Protein AF-A0A151R6B7-F1 (afdb_monomer)

pLDDT: mean 88.79, std 5.79, range [63.84, 96.38]

Structure (mmCIF, N/CA/C/O backbone):
data_AF-A0A151R6B7-F1
#
_entry.id   AF-A0A151R6B7-F1
#
loop_
_atom_site.group_PDB
_atom_site.id
_atom_site.type_symbol
_atom_site.label_atom_id
_atom_site.label_alt_id
_atom_site.label_comp_id
_atom_site.label_asym_id
_atom_site.label_entity_id
_atom_site.label_seq_id
_atom_site.pdbx_PDB_ins_code
_atom_site.Cartn_x
_atom_site.Cartn_y
_atom_site.Cartn_z
_atom_site.occupancy
_atom_site.B_iso_or_equiv
_atom_site.auth_seq_id
_atom_site.auth_comp_id
_atom_site.auth_asym_id
_atom_site.auth_atom_id
_atom_site.pdbx_PDB_model_num
ATOM 1 N N . MET A 1 1 ? -16.852 -14.559 -4.080 1.00 70.56 1 MET A N 1
ATOM 2 C CA . MET A 1 1 ? -16.449 -14.135 -5.440 1.00 70.56 1 MET A CA 1
ATOM 3 C C . MET A 1 1 ? -15.317 -15.051 -5.887 1.00 70.56 1 MET A C 1
ATOM 5 O O . MET A 1 1 ? -14.392 -15.202 -5.100 1.00 70.56 1 MET A O 1
ATOM 9 N N . PRO A 1 2 ? -15.403 -15.733 -7.042 1.00 79.69 2 PRO A N 1
ATOM 10 C CA . PRO A 1 2 ? -14.360 -16.664 -7.474 1.00 79.69 2 PRO A CA 1
ATOM 11 C C . PRO A 1 2 ? -13.100 -15.925 -7.947 1.00 79.69 2 PRO A C 1
ATOM 13 O O . PRO A 1 2 ? -13.185 -14.827 -8.502 1.00 79.69 2 PRO A O 1
ATOM 16 N N . PHE A 1 3 ? -11.936 -16.542 -7.735 1.00 75.50 3 PHE A N 1
ATOM 17 C CA . PHE A 1 3 ? -10.656 -16.039 -8.233 1.00 75.50 3 PHE A CA 1
ATOM 18 C C . PHE A 1 3 ? -10.610 -16.058 -9.770 1.00 75.50 3 PHE A C 1
ATOM 20 O O . PHE A 1 3 ? -11.211 -16.923 -10.404 1.00 75.50 3 PHE A O 1
ATOM 27 N N . GLY A 1 4 ? -9.888 -15.106 -10.370 1.00 80.69 4 GLY A N 1
ATOM 28 C CA . GLY A 1 4 ? -9.667 -15.033 -11.824 1.00 80.69 4 GLY A CA 1
ATOM 29 C C . GLY A 1 4 ? -10.638 -14.138 -12.603 1.00 80.69 4 GLY A C 1
ATOM 30 O O . GLY A 1 4 ? -10.434 -13.909 -13.792 1.00 80.69 4 GLY A O 1
ATOM 31 N N . LEU A 1 5 ? -11.661 -13.573 -11.954 1.00 83.38 5 LEU A N 1
ATOM 32 C CA . LEU A 1 5 ? -12.530 -12.570 -12.576 1.00 83.38 5 LEU A CA 1
ATOM 33 C C . LEU A 1 5 ? -11.803 -11.224 -12.708 1.00 83.38 5 LEU A C 1
ATOM 35 O O . LEU A 1 5 ? -11.401 -10.633 -11.709 1.00 83.38 5 LEU A O 1
ATOM 39 N N . THR A 1 6 ? -11.724 -10.683 -13.925 1.00 84.50 6 THR A N 1
ATOM 40 C CA . THR A 1 6 ? -11.030 -9.415 -14.227 1.00 84.50 6 THR A CA 1
ATOM 41 C C . THR A 1 6 ? -11.497 -8.241 -13.359 1.00 84.50 6 THR A C 1
ATOM 43 O O . THR A 1 6 ? -10.688 -7.423 -12.937 1.00 84.50 6 THR A O 1
ATOM 46 N N . ASN A 1 7 ? -12.792 -8.183 -13.032 1.00 87.19 7 ASN A N 1
ATOM 47 C CA . ASN A 1 7 ? -13.390 -7.093 -12.250 1.00 87.19 7 ASN A CA 1
ATOM 48 C C . ASN A 1 7 ? -13.520 -7.402 -10.751 1.00 87.19 7 ASN A C 1
ATOM 50 O O . ASN A 1 7 ? -14.094 -6.595 -10.010 1.00 87.19 7 ASN A O 1
ATOM 54 N N . ALA A 1 8 ? -13.029 -8.557 -10.291 1.00 87.25 8 ALA A N 1
ATOM 55 C CA . ALA A 1 8 ? -13.106 -8.929 -8.883 1.00 87.25 8 ALA A CA 1
ATOM 56 C C . ALA A 1 8 ? -12.415 -7.908 -7.961 1.00 87.25 8 ALA A C 1
ATOM 58 O O . ALA A 1 8 ? -13.085 -7.414 -7.049 1.00 87.25 8 ALA A O 1
ATOM 59 N N . PRO A 1 9 ? -11.159 -7.488 -8.225 1.00 85.88 9 PRO A N 1
ATOM 60 C CA . PRO A 1 9 ? -10.460 -6.545 -7.353 1.00 85.88 9 PRO A CA 1
ATOM 61 C C . PRO A 1 9 ? -11.168 -5.189 -7.276 1.00 85.88 9 PRO A C 1
ATOM 63 O O . PRO A 1 9 ? -11.360 -4.639 -6.196 1.00 85.88 9 PRO A O 1
ATOM 66 N N . SER A 1 10 ? -11.637 -4.661 -8.411 1.00 88.19 10 SER A N 1
ATOM 67 C CA . SER A 1 10 ? -12.355 -3.381 -8.454 1.00 88.19 10 SER A CA 1
ATOM 68 C C . SER A 1 10 ? -13.690 -3.437 -7.711 1.00 88.19 10 SER A C 1
ATOM 70 O O . SER A 1 10 ? -14.070 -2.481 -7.036 1.00 88.19 10 SER A O 1
ATOM 72 N N . THR A 1 11 ? -14.402 -4.563 -7.806 1.00 90.38 11 THR A N 1
ATOM 73 C CA . THR A 1 11 ? -15.672 -4.761 -7.096 1.00 90.38 11 THR A CA 1
ATOM 74 C C . THR A 1 11 ? -15.447 -4.868 -5.591 1.00 90.38 11 THR A C 1
ATOM 76 O O . THR A 1 11 ? -16.176 -4.236 -4.826 1.00 90.38 11 THR A O 1
ATOM 79 N N . PHE A 1 12 ? -14.420 -5.609 -5.166 1.00 89.06 12 PHE A N 1
ATOM 80 C CA . PHE A 1 12 ? -14.052 -5.719 -3.757 1.00 89.06 12 PHE A CA 1
ATOM 81 C C . PHE A 1 12 ? -13.610 -4.367 -3.189 1.00 89.06 12 PHE A C 1
ATOM 83 O O . PHE A 1 12 ? -14.122 -3.922 -2.167 1.00 89.06 12 PHE A O 1
ATOM 90 N N . MET A 1 13 ? -12.772 -3.633 -3.922 1.00 91.00 13 MET A N 1
ATOM 91 C CA . MET A 1 13 ? -12.359 -2.284 -3.544 1.00 91.00 13 MET A CA 1
ATOM 92 C C . MET A 1 13 ? -13.562 -1.339 -3.388 1.00 91.00 13 MET A C 1
ATOM 94 O O . MET A 1 13 ? -13.588 -0.522 -2.469 1.00 91.00 13 MET A O 1
ATOM 98 N N . ARG A 1 14 ? -14.583 -1.441 -4.250 1.00 91.81 14 ARG A N 1
ATOM 99 C CA . ARG A 1 14 ? -15.812 -0.641 -4.120 1.00 91.81 14 ARG A CA 1
ATOM 100 C C . ARG A 1 14 ? -16.591 -0.988 -2.850 1.00 91.81 14 ARG A C 1
ATOM 102 O O . ARG A 1 14 ? -17.058 -0.077 -2.174 1.00 91.81 14 ARG A O 1
ATOM 109 N N . LEU A 1 15 ? -16.714 -2.277 -2.526 1.00 92.19 15 LEU A N 1
ATOM 110 C CA . LEU A 1 15 ? -17.341 -2.738 -1.285 1.00 92.19 15 LEU A CA 1
ATOM 111 C C . LEU A 1 15 ? -16.597 -2.192 -0.063 1.00 92.19 15 LEU A C 1
ATOM 113 O O . LEU A 1 15 ? -17.219 -1.599 0.812 1.00 92.19 15 LEU A O 1
ATOM 117 N N . MET A 1 16 ? -15.272 -2.326 -0.041 1.00 92.50 16 MET A N 1
ATOM 118 C CA . MET A 1 16 ? -14.443 -1.857 1.065 1.00 92.50 16 MET A CA 1
ATOM 119 C C . MET A 1 16 ? -14.522 -0.340 1.258 1.00 92.50 16 MET A C 1
ATOM 121 O O . MET A 1 16 ? -14.684 0.130 2.382 1.00 92.50 16 MET A O 1
ATOM 125 N N . ASN A 1 17 ? -14.475 0.429 0.164 1.00 91.75 17 ASN A N 1
ATOM 126 C CA . ASN A 1 17 ? -14.648 1.883 0.214 1.00 91.75 17 ASN A CA 1
ATOM 127 C C . ASN A 1 17 ? -16.027 2.291 0.736 1.00 91.75 17 ASN A C 1
ATOM 129 O O . ASN A 1 17 ? -16.144 3.310 1.407 1.00 91.75 17 ASN A O 1
ATOM 133 N N . HIS A 1 18 ? -17.068 1.519 0.422 1.00 92.56 18 HIS A N 1
ATOM 134 C CA . HIS A 1 18 ? -18.410 1.775 0.926 1.00 92.56 18 HIS A CA 1
ATOM 135 C C . HIS A 1 18 ? -18.528 1.435 2.418 1.00 92.56 18 HIS A C 1
ATOM 137 O O . HIS A 1 18 ? -19.030 2.251 3.184 1.00 92.56 18 HIS A O 1
ATOM 143 N N . ALA A 1 19 ? -18.042 0.262 2.834 1.00 92.69 19 ALA A N 1
ATOM 144 C CA . ALA A 1 19 ? -18.121 -0.201 4.217 1.00 92.69 19 ALA A CA 1
ATOM 145 C C . ALA A 1 19 ? -17.319 0.695 5.174 1.00 92.69 19 ALA A C 1
ATOM 147 O O . ALA A 1 19 ? -17.830 1.102 6.211 1.00 92.69 19 ALA A O 1
ATOM 148 N N . LEU A 1 20 ? -16.082 1.050 4.811 1.00 93.12 20 LEU A N 1
ATOM 149 C CA . LEU A 1 20 ? -15.167 1.828 5.657 1.00 93.12 20 LEU A CA 1
ATOM 150 C C . LEU A 1 20 ? -15.182 3.331 5.352 1.00 93.12 20 LEU A C 1
ATOM 152 O O . LEU A 1 20 ? -14.285 4.053 5.790 1.00 93.12 20 LEU A O 1
ATOM 156 N N . ARG A 1 21 ? -16.186 3.822 4.616 1.00 93.50 21 ARG A N 1
ATOM 157 C CA . ARG A 1 21 ? -16.265 5.212 4.138 1.00 93.50 21 ARG A CA 1
ATOM 158 C C . ARG A 1 21 ? -16.022 6.246 5.238 1.00 93.50 21 ARG A C 1
ATOM 160 O O . ARG A 1 21 ? -15.309 7.217 5.008 1.00 93.50 21 ARG A O 1
ATOM 167 N N . ASP A 1 22 ? -16.589 6.024 6.420 1.00 92.12 22 ASP A N 1
ATOM 168 C CA . ASP A 1 22 ? -16.510 6.965 7.543 1.00 92.12 22 ASP A CA 1
ATOM 169 C C . ASP A 1 22 ? -15.151 6.950 8.264 1.00 92.12 22 ASP A C 1
ATOM 171 O O . ASP A 1 22 ? -14.834 7.879 9.016 1.00 92.12 22 ASP A O 1
ATOM 175 N N . CYS A 1 23 ? -14.338 5.918 8.024 1.00 92.94 23 CYS A N 1
ATOM 176 C CA . CYS A 1 23 ? -13.006 5.734 8.601 1.00 92.94 23 CYS A CA 1
ATOM 177 C C . CYS A 1 23 ? -11.886 6.151 7.628 1.00 92.94 23 CYS A C 1
ATOM 179 O O . CYS A 1 23 ? -10.805 6.574 8.060 1.00 92.94 23 CYS A O 1
ATOM 181 N N . ILE A 1 24 ? -12.136 6.036 6.317 1.00 93.75 24 ILE A N 1
ATOM 182 C CA . ILE A 1 24 ? -11.163 6.319 5.257 1.00 93.75 24 ILE A CA 1
ATOM 183 C C . ILE A 1 24 ? -10.713 7.783 5.302 1.00 93.75 24 ILE A C 1
ATOM 185 O O . ILE A 1 24 ? -11.518 8.709 5.382 1.00 93.75 24 ILE A O 1
ATOM 189 N N . GLY A 1 25 ? -9.396 7.992 5.259 1.00 88.06 25 GLY A N 1
ATOM 190 C CA . GLY A 1 25 ? -8.772 9.318 5.285 1.00 88.06 25 GLY A CA 1
ATOM 191 C C . GLY A 1 25 ? -8.737 9.985 6.665 1.00 88.06 25 GLY A C 1
ATOM 192 O O . GLY A 1 25 ? -8.074 11.008 6.817 1.00 88.06 25 GLY A O 1
ATOM 193 N N . ARG A 1 26 ? -9.399 9.407 7.678 1.00 92.44 26 ARG A N 1
ATOM 194 C CA . ARG A 1 26 ? -9.289 9.843 9.079 1.00 92.44 26 ARG A CA 1
ATOM 195 C C . ARG A 1 26 ? -8.201 9.062 9.803 1.00 92.44 26 ARG A C 1
ATOM 197 O O . ARG A 1 26 ? -7.215 9.645 10.244 1.00 92.44 26 ARG A O 1
ATOM 204 N N . PHE A 1 27 ? -8.379 7.747 9.879 1.00 93.12 27 PHE A N 1
ATOM 205 C CA . PHE A 1 27 ? -7.464 6.824 10.559 1.00 93.12 27 PHE A CA 1
ATOM 206 C C . PHE A 1 27 ? -7.311 5.480 9.829 1.00 93.12 27 PHE A C 1
ATOM 208 O O . PHE A 1 27 ? -6.628 4.584 10.323 1.00 93.12 27 PHE A O 1
ATOM 215 N N . VAL A 1 28 ? -7.938 5.331 8.654 1.00 94.81 28 VAL A N 1
ATOM 216 C CA . VAL A 1 28 ? -7.855 4.128 7.817 1.00 94.81 28 VAL A CA 1
ATOM 217 C C . VAL A 1 28 ? -7.427 4.481 6.398 1.00 94.81 28 VAL A C 1
ATOM 219 O O . VAL A 1 28 ? -7.917 5.443 5.801 1.00 94.81 28 VAL A O 1
ATOM 222 N N . VAL A 1 29 ? -6.549 3.655 5.836 1.00 93.31 29 VAL A N 1
ATOM 223 C CA . VAL A 1 29 ? -6.272 3.571 4.398 1.00 93.31 29 VAL A CA 1
ATOM 224 C C . VAL A 1 29 ? -6.604 2.157 3.940 1.00 93.31 29 VAL A C 1
ATOM 226 O O . VAL A 1 29 ? -6.220 1.190 4.591 1.00 93.31 29 VAL A O 1
ATOM 229 N N . VAL A 1 30 ? -7.311 2.032 2.819 1.00 92.69 30 VAL A N 1
ATOM 230 C CA . VAL A 1 30 ? -7.667 0.736 2.234 1.00 92.69 30 VAL A CA 1
ATOM 231 C C . VAL A 1 30 ? -7.103 0.635 0.827 1.00 92.69 30 VAL A C 1
ATOM 233 O O . VAL A 1 30 ? -7.212 1.583 0.047 1.00 92.69 30 VAL A O 1
ATOM 236 N N . TYR A 1 31 ? -6.543 -0.523 0.490 1.00 89.56 31 TYR A N 1
ATOM 237 C CA . TYR A 1 31 ? -6.124 -0.843 -0.867 1.00 89.56 31 TYR A CA 1
ATOM 238 C C . TYR A 1 31 ? -6.394 -2.316 -1.173 1.00 89.56 31 TYR A C 1
ATOM 240 O O . TYR A 1 31 ? -5.742 -3.197 -0.624 1.00 89.56 31 TYR A O 1
ATOM 248 N N . PHE A 1 32 ? -7.363 -2.575 -2.056 1.00 85.69 32 PHE A N 1
ATOM 249 C CA . PHE A 1 32 ? -7.911 -3.916 -2.297 1.00 85.69 32 PHE A CA 1
ATOM 250 C C . PHE A 1 32 ? -8.257 -4.640 -0.988 1.00 85.69 32 PHE A C 1
ATOM 252 O O . PHE A 1 32 ? -9.209 -4.239 -0.319 1.00 85.69 32 PHE A O 1
ATOM 259 N N . ASP A 1 33 ? -7.487 -5.673 -0.650 1.00 87.12 33 ASP A N 1
ATOM 260 C CA . ASP A 1 33 ? -7.699 -6.549 0.499 1.00 87.12 33 ASP A CA 1
ATOM 261 C C . ASP A 1 33 ? -6.948 -6.065 1.753 1.00 87.12 33 ASP A C 1
ATOM 263 O O . ASP A 1 33 ? -7.226 -6.536 2.856 1.00 87.12 33 ASP A O 1
ATOM 267 N N . ASP A 1 34 ? -6.033 -5.101 1.607 1.00 90.94 34 ASP A N 1
ATOM 268 C CA . ASP A 1 34 ? -5.199 -4.604 2.696 1.00 90.94 34 ASP A CA 1
ATOM 269 C C . ASP A 1 34 ? -5.825 -3.370 3.363 1.00 90.94 34 ASP A C 1
ATOM 271 O O . ASP A 1 34 ? -6.190 -2.384 2.709 1.00 90.94 34 ASP A O 1
ATOM 275 N N . ILE A 1 35 ? -5.902 -3.402 4.695 1.00 93.69 35 ILE A N 1
ATOM 276 C CA . ILE A 1 35 ? -6.418 -2.315 5.534 1.00 93.69 35 ILE A CA 1
ATOM 277 C C . ILE A 1 35 ? -5.300 -1.853 6.465 1.00 93.69 35 ILE A C 1
ATOM 279 O O . ILE A 1 35 ? -4.809 -2.620 7.290 1.00 93.69 35 ILE A O 1
ATOM 283 N N . LEU A 1 36 ? -4.927 -0.581 6.365 1.00 94.44 36 LEU A N 1
ATOM 284 C CA . LEU A 1 36 ? -3.983 0.069 7.263 1.00 94.44 36 LEU A CA 1
ATOM 285 C C . LEU A 1 36 ? -4.741 0.965 8.239 1.00 94.44 36 LEU A C 1
ATOM 287 O O . LEU A 1 36 ? -5.448 1.878 7.817 1.00 94.44 36 LEU A O 1
ATOM 291 N N . ILE A 1 37 ? -4.548 0.736 9.536 1.00 94.81 37 ILE A N 1
ATOM 292 C CA . ILE A 1 37 ? -5.125 1.544 10.616 1.00 94.81 37 ILE A CA 1
ATOM 293 C C . ILE A 1 37 ? -3.986 2.296 11.303 1.00 94.81 37 ILE A C 1
ATOM 295 O O . ILE A 1 37 ? -3.006 1.679 11.717 1.00 94.81 37 ILE A O 1
ATOM 299 N N . TYR A 1 38 ? -4.104 3.614 11.441 1.00 93.38 38 TYR A N 1
ATOM 300 C CA . TYR A 1 38 ? -3.084 4.457 12.066 1.00 93.38 38 TYR A CA 1
ATOM 301 C C . TYR A 1 38 ? -3.697 5.401 13.102 1.00 93.38 38 TYR A C 1
ATOM 303 O O . TYR A 1 38 ? -4.791 5.929 12.922 1.00 93.38 38 TYR A O 1
ATOM 311 N N . SER A 1 39 ? -2.969 5.625 14.195 1.00 93.44 39 SER A N 1
ATOM 312 C CA . SER A 1 39 ? -3.399 6.470 15.315 1.00 93.44 39 SER A CA 1
ATOM 313 C C . SER A 1 39 ? -2.196 7.152 15.962 1.00 93.44 39 SER A C 1
ATOM 315 O O . SER A 1 39 ? -1.065 6.697 15.802 1.00 93.44 39 SER A O 1
ATOM 317 N N . GLN A 1 40 ? -2.433 8.236 16.705 1.00 91.00 40 GLN A N 1
ATOM 318 C CA . GLN A 1 40 ? -1.369 8.955 17.420 1.00 91.00 40 GLN A CA 1
ATOM 319 C C . GLN A 1 40 ? -1.017 8.303 18.763 1.00 91.00 40 GLN A C 1
ATOM 321 O O . GLN A 1 40 ? 0.146 8.305 19.164 1.00 91.00 40 GLN A O 1
ATOM 326 N N . SER A 1 41 ? -2.011 7.732 19.446 1.00 92.94 41 SER A N 1
ATOM 327 C CA . SER A 1 41 ? -1.861 7.073 20.743 1.00 92.94 41 SER A CA 1
ATOM 328 C C . SER A 1 41 ? -2.357 5.625 20.693 1.00 92.94 41 SER A C 1
ATOM 330 O O . SER A 1 41 ? -3.144 5.252 19.821 1.00 92.94 41 SER A O 1
ATOM 332 N N . LEU A 1 42 ? -1.899 4.800 21.641 1.00 92.19 42 LEU A N 1
ATOM 333 C CA . LEU A 1 42 ? 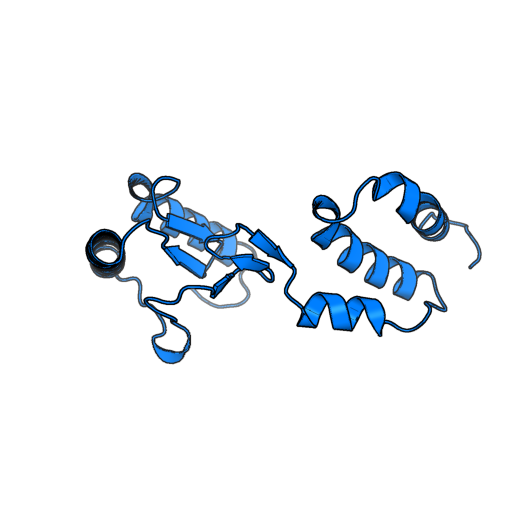-2.346 3.409 21.756 1.00 92.19 42 LEU A CA 1
ATOM 334 C C . LEU A 1 42 ? -3.827 3.317 22.149 1.00 92.19 42 LEU A C 1
ATOM 336 O O . LEU A 1 42 ? -4.522 2.442 21.644 1.00 92.19 42 LEU A O 1
ATOM 340 N N . SER A 1 43 ? -4.319 4.220 23.005 1.00 94.50 43 SER A N 1
ATOM 341 C CA . SER A 1 43 ? -5.737 4.265 23.382 1.00 94.50 43 SER A CA 1
A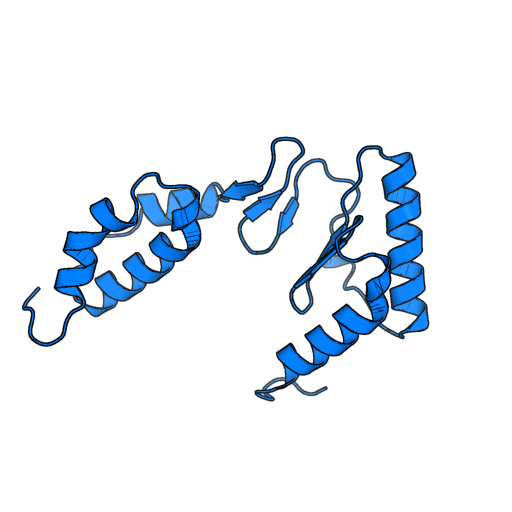TOM 342 C C . SER A 1 43 ? -6.618 4.514 22.162 1.00 94.50 43 SER A C 1
ATOM 344 O O . SER A 1 43 ? -7.502 3.708 21.880 1.00 94.50 43 SER A O 1
ATOM 346 N N . ASP A 1 44 ? -6.292 5.537 21.365 1.00 94.75 44 ASP A N 1
ATOM 347 C CA . ASP A 1 44 ? -7.039 5.834 20.138 1.00 94.75 44 ASP A CA 1
ATOM 348 C C . ASP A 1 44 ? -6.910 4.685 19.132 1.00 94.75 44 ASP A C 1
ATOM 350 O O . ASP A 1 44 ? -7.826 4.406 18.366 1.00 94.75 44 ASP A O 1
ATOM 354 N N . HIS A 1 45 ? -5.765 3.995 19.110 1.00 94.81 45 HIS A N 1
ATOM 355 C CA . HIS A 1 45 ? -5.561 2.838 18.243 1.00 94.81 45 HIS A CA 1
ATOM 356 C C . HIS A 1 45 ? -6.484 1.674 18.579 1.00 94.81 45 HIS A C 1
ATOM 358 O O . HIS A 1 45 ? -7.050 1.077 17.666 1.00 94.81 45 HIS A O 1
ATOM 364 N N . VAL A 1 46 ? -6.681 1.374 19.862 1.00 95.62 46 VAL A N 1
ATOM 365 C CA . VAL A 1 46 ? -7.613 0.325 20.292 1.00 95.62 46 VAL A CA 1
ATOM 366 C C . VAL A 1 46 ? -9.050 0.689 19.915 1.00 95.62 46 VAL A C 1
ATOM 368 O O . VAL A 1 46 ? -9.781 -0.170 19.414 1.00 95.62 46 VAL A O 1
ATOM 371 N N . ASP A 1 47 ? -9.443 1.953 20.075 1.00 95.94 47 ASP A N 1
ATOM 372 C CA . ASP A 1 47 ? -10.779 2.419 19.695 1.00 95.94 47 ASP A CA 1
ATOM 373 C C . ASP A 1 47 ? -10.996 2.386 18.177 1.00 95.94 47 ASP A C 1
ATOM 375 O O . ASP A 1 47 ? -12.008 1.861 17.703 1.00 95.94 47 ASP A O 1
ATOM 379 N N . HIS A 1 48 ? -10.029 2.865 17.392 1.00 96.38 48 HIS A N 1
ATOM 380 C CA . HIS A 1 48 ? -10.059 2.782 15.931 1.00 96.38 48 HIS A CA 1
ATOM 381 C C . HIS A 1 48 ? -10.103 1.332 15.440 1.00 96.38 48 HIS A C 1
ATOM 383 O O . HIS A 1 48 ? -10.902 0.999 14.564 1.00 96.38 48 HIS A O 1
ATOM 389 N N . LEU A 1 49 ? -9.293 0.449 16.031 1.00 95.50 49 LEU A N 1
ATOM 390 C CA . LEU A 1 49 ? -9.294 -0.976 15.716 1.00 95.50 49 LEU A CA 1
ATOM 391 C C . LEU A 1 49 ? -10.669 -1.591 15.992 1.00 95.50 49 LEU A C 1
ATOM 393 O O . LEU A 1 49 ? -11.214 -2.296 15.144 1.00 95.50 49 LEU A O 1
ATOM 397 N N . ARG A 1 50 ? -11.266 -1.280 17.148 1.00 95.56 50 ARG A N 1
ATOM 398 C CA . ARG A 1 50 ? -12.611 -1.740 17.504 1.00 95.56 50 ARG A CA 1
ATOM 399 C C . ARG A 1 50 ? -13.649 -1.275 16.486 1.00 95.56 50 ARG A C 1
ATOM 401 O O . ARG A 1 50 ? -14.461 -2.089 16.057 1.00 95.56 50 ARG A O 1
ATOM 408 N N . GLN A 1 51 ? -13.619 -0.006 16.080 1.00 95.31 51 GLN A N 1
ATOM 409 C CA . GLN A 1 51 ? -14.542 0.530 15.074 1.00 95.31 51 GLN A CA 1
ATOM 410 C C . GLN A 1 51 ? -14.418 -0.209 13.738 1.00 95.31 51 GLN A C 1
ATOM 412 O O . GLN A 1 51 ? -15.426 -0.660 13.198 1.00 95.31 51 GLN A O 1
ATOM 417 N N . VAL A 1 52 ? -13.194 -0.406 13.236 1.00 95.31 52 VAL A N 1
ATOM 418 C CA . VAL A 1 52 ? -12.968 -1.123 11.971 1.00 95.31 52 VAL A CA 1
ATOM 419 C C . VAL A 1 52 ? -13.436 -2.572 12.065 1.00 95.31 52 VAL A C 1
ATOM 421 O O . VAL A 1 52 ? -14.145 -3.038 11.178 1.00 95.31 52 VAL A O 1
ATOM 424 N N . LEU A 1 53 ? -13.104 -3.283 13.145 1.00 94.81 53 LEU A N 1
ATOM 425 C CA . LEU A 1 53 ? -13.517 -4.677 13.329 1.00 94.81 53 LEU A CA 1
ATOM 426 C C . LEU A 1 53 ? -15.041 -4.831 13.434 1.00 94.81 53 LEU A C 1
ATOM 428 O O . LEU A 1 53 ? -15.585 -5.813 12.931 1.00 94.81 53 LEU A O 1
ATOM 432 N N . LEU A 1 54 ? -15.739 -3.869 14.048 1.00 95.81 54 LEU A N 1
ATOM 433 C CA . LEU A 1 54 ? -17.204 -3.846 14.079 1.00 95.81 54 LEU A CA 1
ATOM 434 C C . LEU A 1 54 ? -17.785 -3.664 12.675 1.00 95.81 54 LEU A C 1
ATOM 436 O O . LEU A 1 54 ? -18.631 -4.455 12.271 1.00 95.81 54 LEU A O 1
ATOM 440 N N . VAL A 1 55 ? -17.270 -2.704 11.903 1.00 94.81 55 VAL A N 1
ATOM 441 C CA . VAL A 1 55 ? -17.696 -2.488 10.511 1.00 94.81 55 VAL A CA 1
ATOM 442 C C . VAL A 1 55 ? -17.458 -3.734 9.657 1.00 94.81 55 VAL A C 1
ATOM 444 O O . VAL A 1 55 ? -18.339 -4.131 8.893 1.00 94.81 55 VAL A O 1
ATOM 447 N N . LEU A 1 56 ? -16.297 -4.383 9.790 1.00 94.56 56 LEU A N 1
ATOM 448 C CA . LEU A 1 56 ? -16.003 -5.626 9.074 1.00 94.56 56 LEU A CA 1
ATOM 449 C C . LEU A 1 56 ? -16.995 -6.731 9.451 1.00 94.56 56 LEU A C 1
ATOM 451 O O . LEU A 1 56 ? -17.543 -7.386 8.566 1.00 94.56 56 LEU A O 1
ATOM 455 N N . ARG A 1 57 ? -17.287 -6.892 10.746 1.00 95.19 57 ARG A N 1
ATOM 456 C CA . ARG A 1 57 ? -18.257 -7.875 11.240 1.00 95.19 57 ARG A CA 1
ATOM 457 C C . ARG A 1 57 ? -19.661 -7.627 10.689 1.00 95.19 57 ARG A C 1
ATOM 459 O O . ARG A 1 57 ? -20.296 -8.576 10.236 1.00 95.19 57 ARG A O 1
ATOM 466 N N . ASP A 1 58 ? -20.119 -6.379 10.696 1.00 94.81 58 ASP A N 1
ATOM 467 C CA . ASP A 1 58 ? -21.462 -6.000 10.241 1.00 94.81 58 ASP A CA 1
ATOM 468 C C . ASP A 1 58 ? -21.625 -6.176 8.720 1.00 94.81 58 ASP A C 1
ATOM 470 O O . ASP A 1 58 ? -22.719 -6.447 8.232 1.00 94.81 58 ASP A O 1
ATOM 474 N N . ASN A 1 59 ? -20.523 -6.091 7.966 1.00 92.88 59 ASN A N 1
ATOM 475 C CA . ASN A 1 59 ? -20.484 -6.364 6.527 1.00 92.88 59 ASN A CA 1
ATOM 476 C C . ASN A 1 59 ? -20.112 -7.823 6.190 1.00 92.88 59 ASN A C 1
ATOM 478 O O . ASN A 1 59 ? -19.918 -8.142 5.017 1.00 92.88 59 ASN A O 1
ATOM 482 N N . HIS A 1 60 ? -20.000 -8.708 7.189 1.00 93.38 60 HIS A N 1
ATOM 483 C CA . HIS A 1 60 ? -19.576 -10.106 7.030 1.00 93.38 60 HIS A CA 1
ATOM 484 C C . HIS A 1 60 ? -18.236 -10.273 6.286 1.00 93.38 60 HIS A C 1
ATOM 486 O O . HIS A 1 60 ? -18.045 -11.205 5.502 1.00 93.38 60 HIS A O 1
ATOM 492 N N . LEU A 1 61 ? -17.300 -9.356 6.537 1.00 92.38 61 LEU A N 1
ATOM 493 C CA . LEU A 1 61 ? -15.933 -9.388 6.030 1.00 92.38 61 LEU A CA 1
ATOM 494 C C . LEU A 1 61 ? -15.008 -9.988 7.090 1.00 92.38 61 LEU A C 1
ATOM 496 O O . LEU A 1 61 ? -15.030 -9.592 8.255 1.00 92.38 61 LEU A O 1
ATOM 500 N N . PHE A 1 62 ? -14.175 -10.938 6.675 1.00 90.94 62 PHE A N 1
ATOM 501 C CA . PHE A 1 62 ? -13.292 -11.679 7.570 1.00 90.94 62 PHE A CA 1
ATOM 502 C C . PHE A 1 62 ? -11.834 -11.351 7.266 1.00 90.94 62 PHE A C 1
ATOM 504 O O . PHE A 1 62 ? -11.392 -11.458 6.123 1.00 90.94 62 PHE A O 1
ATOM 511 N N . ALA A 1 63 ? -11.088 -10.974 8.302 1.00 91.81 63 ALA A N 1
ATOM 512 C CA . ALA A 1 63 ? -9.647 -10.790 8.218 1.00 91.81 63 ALA A CA 1
ATOM 513 C C . ALA A 1 63 ? -8.926 -12.121 8.480 1.00 91.81 63 ALA A C 1
ATOM 515 O O . ALA A 1 63 ? -9.340 -12.905 9.337 1.00 91.81 63 ALA A O 1
ATOM 516 N N . ASN A 1 64 ? -7.834 -12.369 7.759 1.00 92.56 64 ASN A N 1
ATOM 517 C CA . ASN A 1 64 ? -6.966 -13.509 8.030 1.00 92.56 64 ASN A CA 1
ATOM 518 C C . ASN A 1 64 ? -5.990 -13.149 9.159 1.00 92.56 64 ASN A C 1
ATOM 520 O O . ASN A 1 64 ? -5.017 -12.437 8.919 1.00 92.56 64 ASN A O 1
ATOM 524 N N . VAL A 1 65 ? -6.251 -13.663 10.364 1.00 90.25 65 VAL A N 1
ATOM 525 C CA . VAL A 1 65 ? -5.482 -13.354 11.581 1.00 90.25 65 VAL A CA 1
ATOM 526 C C . VAL A 1 65 ? -3.991 -13.660 11.421 1.00 90.25 65 VAL A C 1
ATOM 528 O O . VAL A 1 65 ? -3.177 -12.860 11.871 1.00 90.25 65 VAL A O 1
ATOM 531 N N . ASP A 1 66 ? -3.624 -14.729 10.708 1.00 91.94 66 ASP A N 1
ATOM 532 C CA . ASP A 1 66 ? -2.219 -15.117 10.496 1.00 91.94 66 ASP A CA 1
ATOM 533 C C . ASP A 1 66 ? -1.437 -14.090 9.663 1.00 91.94 66 ASP A C 1
ATOM 535 O O . ASP A 1 66 ? -0.209 -14.048 9.700 1.00 91.94 66 ASP A O 1
ATOM 539 N N . LYS A 1 67 ? -2.147 -13.260 8.890 1.00 89.81 67 LYS A N 1
ATOM 540 C CA . LYS A 1 67 ? -1.574 -12.183 8.072 1.00 89.81 67 LYS A CA 1
ATOM 541 C C . LYS A 1 67 ? -1.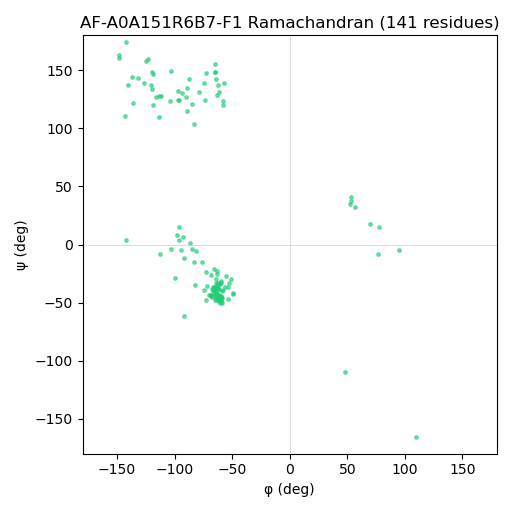759 -10.799 8.696 1.00 89.81 67 LYS A C 1
ATOM 543 O O . LYS A 1 67 ? -1.296 -9.815 8.123 1.00 89.81 67 LYS A O 1
ATOM 548 N N . CYS A 1 68 ? -2.452 -10.699 9.829 1.00 92.38 68 CYS A N 1
ATOM 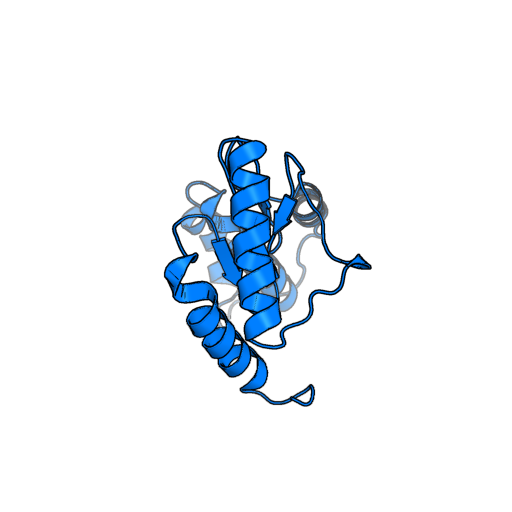549 C CA . CYS A 1 68 ? -2.695 -9.429 10.495 1.00 92.38 68 CYS A CA 1
ATOM 550 C C . CYS A 1 68 ? -1.576 -9.103 11.486 1.00 92.38 68 CYS A C 1
ATOM 552 O O . CYS A 1 68 ? -1.213 -9.914 12.334 1.00 92.38 68 CYS A O 1
ATOM 554 N N . THR A 1 69 ? -1.113 -7.857 11.441 1.00 92.75 69 THR A N 1
ATOM 555 C CA . THR A 1 69 ? -0.159 -7.306 12.405 1.00 92.75 69 THR A CA 1
ATOM 556 C C . THR A 1 69 ? -0.837 -6.175 13.168 1.00 92.75 69 THR A C 1
ATOM 558 O O . THR A 1 69 ? -1.369 -5.251 12.553 1.00 92.75 69 THR A O 1
ATOM 561 N N . PHE A 1 70 ? -0.818 -6.229 14.501 1.00 92.12 70 PHE A N 1
ATOM 562 C CA . PHE A 1 70 ? -1.505 -5.262 15.363 1.00 92.12 70 PHE A CA 1
ATOM 563 C C . PHE A 1 70 ? -0.527 -4.501 16.259 1.00 92.12 70 PHE A C 1
ATOM 565 O O . PHE A 1 70 ? 0.455 -5.072 16.727 1.00 92.12 70 PHE A O 1
ATOM 572 N N . CYS A 1 71 ? -0.840 -3.232 16.543 1.00 91.00 71 CYS A N 1
ATOM 573 C CA . CYS A 1 71 ? -0.163 -2.408 17.554 1.00 91.00 71 CYS A CA 1
ATOM 574 C C . CYS A 1 71 ? 1.371 -2.332 17.411 1.00 91.00 71 CYS A C 1
ATOM 576 O O . CYS A 1 71 ? 2.093 -2.377 18.406 1.00 91.00 71 CYS A O 1
ATOM 578 N N . VAL A 1 72 ? 1.873 -2.206 16.182 1.00 92.62 72 VAL A N 1
ATOM 579 C CA . VAL A 1 72 ? 3.309 -2.067 15.893 1.00 92.62 72 VAL A CA 1
ATOM 580 C C . VAL A 1 72 ? 3.683 -0.624 15.556 1.00 92.62 72 VAL A C 1
ATOM 582 O O . VAL A 1 72 ? 2.894 0.115 14.972 1.00 92.62 72 VAL A O 1
ATOM 585 N N . ASP A 1 73 ? 4.916 -0.227 15.878 1.00 89.88 73 ASP A N 1
ATOM 586 C CA . ASP A 1 73 ? 5.441 1.107 15.543 1.00 89.88 73 ASP A CA 1
ATOM 587 C C . ASP A 1 73 ? 5.751 1.286 14.048 1.00 89.88 73 ASP A C 1
ATOM 589 O O . ASP A 1 73 ? 5.813 2.416 13.555 1.00 89.88 73 ASP A O 1
ATOM 593 N N . ASN A 1 74 ? 5.983 0.176 13.340 1.00 91.31 74 ASN A N 1
ATOM 594 C CA . ASN A 1 74 ? 6.284 0.145 11.915 1.00 91.31 74 ASN A CA 1
ATOM 595 C C . ASN A 1 74 ? 5.569 -1.045 11.273 1.00 91.31 74 ASN A C 1
ATOM 597 O O . ASN A 1 74 ? 5.605 -2.146 11.821 1.00 91.31 74 ASN A O 1
ATOM 601 N N . VAL A 1 75 ? 4.972 -0.844 10.102 1.00 92.50 75 VAL A N 1
ATOM 602 C CA . VAL A 1 75 ? 4.296 -1.906 9.345 1.00 92.50 75 VAL A CA 1
ATOM 603 C C . VAL A 1 75 ? 4.642 -1.811 7.866 1.00 92.50 75 VAL A C 1
ATOM 605 O O . VAL A 1 75 ? 4.804 -0.714 7.327 1.00 92.50 75 VAL A O 1
ATOM 608 N N . ILE A 1 76 ? 4.765 -2.962 7.209 1.00 90.56 76 ILE A N 1
ATOM 609 C CA . ILE A 1 76 ? 4.917 -3.032 5.756 1.00 90.56 76 IL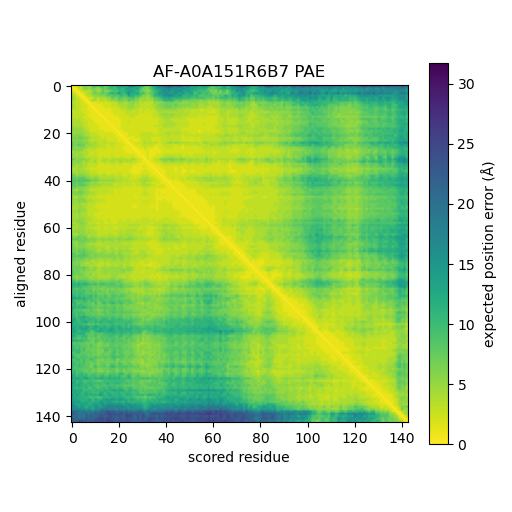E A CA 1
ATOM 610 C C . ILE A 1 76 ? 3.520 -2.986 5.137 1.00 90.56 76 ILE A C 1
ATOM 612 O O . ILE A 1 76 ? 2.685 -3.843 5.413 1.00 90.56 76 ILE A O 1
ATOM 616 N N . PHE A 1 77 ? 3.268 -1.989 4.296 1.00 89.56 77 PHE A N 1
ATOM 617 C CA . PHE A 1 77 ? 2.009 -1.803 3.584 1.00 89.56 77 PHE A CA 1
ATOM 618 C C . PHE A 1 77 ? 2.303 -1.428 2.129 1.00 89.56 77 PHE A C 1
ATOM 620 O O . PHE A 1 77 ? 3.003 -0.450 1.863 1.00 89.56 77 PHE A O 1
ATOM 627 N N . LEU A 1 78 ? 1.803 -2.224 1.176 1.00 86.31 78 LEU A N 1
ATOM 628 C CA . LEU A 1 78 ? 1.991 -2.028 -0.273 1.00 86.31 78 LEU A CA 1
ATOM 629 C C . LEU A 1 78 ? 3.458 -1.864 -0.720 1.00 86.31 78 LEU A C 1
ATOM 631 O O . LEU A 1 78 ? 3.757 -1.105 -1.641 1.00 86.31 78 LEU A O 1
ATOM 635 N N . GLY A 1 79 ? 4.386 -2.564 -0.063 1.00 83.88 79 GLY A N 1
ATOM 636 C CA . GLY A 1 79 ? 5.821 -2.481 -0.367 1.00 83.88 79 GLY A CA 1
ATOM 637 C C . GLY A 1 79 ? 6.521 -1.232 0.184 1.00 83.88 79 GLY A C 1
ATOM 638 O O . GLY A 1 79 ? 7.642 -0.928 -0.234 1.00 83.88 79 GLY A O 1
ATOM 639 N N . PHE A 1 80 ? 5.876 -0.520 1.111 1.00 87.81 80 PHE A N 1
ATOM 640 C CA . PHE A 1 80 ? 6.450 0.590 1.863 1.00 87.81 80 PHE A CA 1
ATOM 641 C C . PHE A 1 80 ? 6.430 0.302 3.360 1.00 87.81 80 PHE A C 1
ATOM 643 O O . PHE A 1 80 ? 5.510 -0.329 3.871 1.00 87.81 80 PHE A O 1
ATOM 650 N N . VAL A 1 81 ? 7.420 0.826 4.076 1.00 90.62 81 VAL A N 1
ATOM 651 C CA . VAL A 1 81 ? 7.443 0.828 5.538 1.00 90.62 81 VAL A CA 1
ATOM 652 C C . VAL A 1 81 ? 6.750 2.095 6.022 1.00 90.62 81 VAL A C 1
ATOM 654 O O . VAL A 1 81 ? 7.220 3.211 5.786 1.00 90.62 81 VAL A O 1
ATOM 657 N N . VAL A 1 82 ? 5.623 1.930 6.705 1.00 91.62 82 VAL A N 1
ATOM 658 C CA . VAL A 1 82 ? 4.878 3.022 7.333 1.00 91.62 82 VAL A CA 1
ATOM 659 C C . VAL A 1 82 ? 5.265 3.088 8.802 1.00 91.62 82 VAL A C 1
ATOM 661 O O . VAL A 1 82 ? 5.153 2.098 9.519 1.00 91.62 82 VAL A O 1
ATOM 664 N N . SER A 1 83 ? 5.729 4.257 9.240 1.00 91.56 83 SER A N 1
ATOM 665 C CA . SER A 1 83 ? 6.189 4.504 10.608 1.00 91.56 83 SER A CA 1
ATOM 666 C C . SER A 1 83 ? 5.786 5.893 11.098 1.00 91.56 83 SER A C 1
ATOM 668 O O . SER A 1 83 ? 5.360 6.743 10.311 1.00 91.56 83 SER A O 1
ATOM 670 N N . LYS A 1 84 ? 6.052 6.182 12.378 1.00 87.75 84 LYS A N 1
ATOM 671 C CA . LYS A 1 84 ? 5.939 7.537 12.959 1.00 87.75 84 LYS A CA 1
ATOM 672 C C . LYS A 1 84 ? 6.762 8.599 12.215 1.00 87.75 84 LYS A C 1
ATOM 674 O O . LYS A 1 84 ? 6.400 9.769 12.236 1.00 87.75 84 LYS A O 1
ATOM 679 N N . LYS A 1 85 ? 7.861 8.211 11.554 1.00 87.00 85 LYS A N 1
ATOM 680 C CA . LYS A 1 85 ? 8.717 9.120 10.766 1.00 87.00 85 LYS A CA 1
ATOM 681 C C . LYS A 1 85 ? 8.169 9.385 9.359 1.00 87.00 85 LYS A C 1
ATOM 683 O O . LYS A 1 85 ? 8.745 10.177 8.622 1.00 87.00 85 LYS A O 1
ATOM 688 N N . GLY A 1 86 ? 7.090 8.707 8.974 1.00 87.12 86 GLY A N 1
ATOM 689 C CA . GLY A 1 86 ? 6.506 8.752 7.640 1.00 87.12 86 GLY A CA 1
ATOM 690 C C . GLY A 1 86 ? 6.703 7.455 6.858 1.00 87.12 86 GLY A C 1
ATOM 691 O O . GLY A 1 86 ? 7.043 6.401 7.410 1.00 87.12 86 GLY A O 1
ATOM 692 N N . VAL A 1 87 ? 6.462 7.550 5.551 1.00 89.75 87 VAL A N 1
ATOM 693 C CA . VAL A 1 87 ? 6.520 6.434 4.599 1.00 89.75 87 VAL A CA 1
ATOM 694 C C . VAL A 1 87 ? 7.932 6.316 4.038 1.00 89.75 87 VAL A C 1
ATOM 696 O O . VAL A 1 87 ? 8.466 7.291 3.517 1.00 89.75 87 VAL A O 1
ATOM 699 N N . HIS A 1 88 ? 8.511 5.124 4.123 1.00 89.31 88 HIS A N 1
ATOM 700 C CA . HIS A 1 88 ? 9.850 4.809 3.636 1.00 89.31 88 HIS A CA 1
ATOM 701 C C . HIS A 1 88 ? 9.797 3.624 2.674 1.00 89.31 88 HIS A C 1
ATOM 703 O O . HIS A 1 88 ? 8.862 2.822 2.700 1.00 89.31 88 HIS A O 1
ATOM 709 N N . VAL A 1 89 ? 10.806 3.509 1.816 1.00 87.69 89 VAL A N 1
ATOM 710 C CA . VAL A 1 89 ? 10.977 2.317 0.983 1.00 87.69 89 VAL A CA 1
ATOM 711 C C . VAL A 1 89 ? 11.491 1.174 1.850 1.00 87.69 89 VAL A C 1
ATOM 713 O O . VAL A 1 89 ? 12.351 1.383 2.704 1.00 87.69 89 VAL A O 1
ATOM 716 N N . ASP A 1 90 ? 10.958 -0.021 1.622 1.00 85.19 90 ASP A N 1
ATOM 717 C CA . ASP A 1 90 ? 11.444 -1.242 2.253 1.00 85.19 90 ASP A CA 1
ATOM 718 C C . ASP A 1 90 ? 12.944 -1.464 1.942 1.00 85.19 90 ASP A C 1
ATOM 720 O O . ASP A 1 90 ? 13.315 -1.525 0.762 1.00 85.19 90 ASP A O 1
ATOM 724 N N . PRO A 1 91 ? 13.819 -1.586 2.961 1.00 85.31 91 PRO A N 1
ATOM 725 C CA . PRO A 1 91 ? 15.238 -1.873 2.771 1.00 85.31 91 PRO A CA 1
ATOM 726 C C . PRO A 1 91 ? 15.511 -3.102 1.898 1.00 85.31 91 PRO A C 1
ATOM 728 O O . PRO A 1 91 ? 16.478 -3.093 1.137 1.00 85.31 91 PRO A O 1
ATOM 731 N N . GLU A 1 92 ? 14.659 -4.130 1.942 1.00 85.31 92 GLU A N 1
ATOM 732 C CA . GLU A 1 92 ? 14.817 -5.312 1.086 1.00 85.31 92 GLU A CA 1
ATOM 733 C C . GLU A 1 92 ? 14.618 -4.970 -0.394 1.00 85.31 92 GLU A C 1
ATOM 735 O O . GLU A 1 92 ? 15.334 -5.469 -1.263 1.00 85.31 92 GLU A O 1
ATOM 740 N N . LYS A 1 93 ? 13.690 -4.055 -0.695 1.00 84.75 93 LYS A N 1
ATOM 741 C CA . LYS A 1 93 ? 13.454 -3.565 -2.058 1.00 84.75 93 LYS A CA 1
ATOM 742 C C . LYS A 1 93 ? 14.583 -2.662 -2.537 1.00 84.75 93 LYS A C 1
ATOM 744 O O . LYS A 1 93 ? 14.958 -2.744 -3.703 1.00 84.75 93 LYS A O 1
ATOM 749 N N . ILE A 1 94 ? 15.167 -1.859 -1.644 1.00 86.06 94 ILE A N 1
ATOM 750 C CA . ILE A 1 94 ? 16.382 -1.085 -1.945 1.00 86.06 94 ILE A CA 1
ATOM 751 C C . ILE A 1 94 ? 17.530 -2.035 -2.290 1.00 86.06 94 ILE A C 1
ATOM 753 O O . ILE A 1 94 ? 18.186 -1.852 -3.313 1.00 86.06 94 ILE A O 1
ATOM 757 N N . LYS A 1 95 ? 17.739 -3.073 -1.474 1.00 88.00 95 LYS A N 1
ATOM 758 C CA . LYS A 1 95 ? 18.783 -4.074 -1.692 1.00 88.00 95 LYS A CA 1
ATOM 759 C C . LYS A 1 95 ? 18.604 -4.796 -3.029 1.00 88.00 95 LYS A C 1
ATOM 761 O O . LYS A 1 95 ? 19.553 -4.881 -3.797 1.00 88.00 95 LYS A O 1
ATOM 766 N N . ALA A 1 96 ? 17.380 -5.210 -3.360 1.00 86.81 96 ALA A N 1
ATOM 767 C CA . ALA A 1 96 ? 17.078 -5.841 -4.646 1.00 86.81 96 ALA A CA 1
ATOM 768 C C . ALA A 1 96 ? 17.389 -4.936 -5.854 1.00 86.81 96 ALA A C 1
ATOM 770 O O . ALA A 1 96 ? 17.787 -5.436 -6.901 1.00 86.81 96 ALA A O 1
ATOM 771 N N . ILE A 1 97 ? 17.224 -3.614 -5.723 1.00 86.62 97 ILE A N 1
ATOM 772 C CA . ILE A 1 97 ? 17.599 -2.646 -6.768 1.00 86.62 97 ILE A CA 1
ATOM 773 C C . ILE A 1 97 ? 19.123 -2.474 -6.841 1.00 86.62 97 ILE A C 1
ATOM 775 O O . ILE A 1 97 ? 19.665 -2.370 -7.937 1.00 86.62 97 ILE A O 1
ATOM 779 N N . GLN A 1 98 ? 19.817 -2.447 -5.700 1.00 87.12 98 GLN A N 1
ATOM 780 C CA . GLN A 1 98 ? 21.280 -2.320 -5.642 1.00 87.12 98 GLN A CA 1
ATOM 781 C C . GLN A 1 98 ? 22.007 -3.551 -6.191 1.00 87.12 98 GLN A C 1
ATOM 783 O O . GLN A 1 98 ? 23.036 -3.416 -6.844 1.00 87.12 98 GLN A O 1
ATOM 788 N N . GLU A 1 99 ? 21.471 -4.739 -5.925 1.00 91.12 99 GLU A N 1
ATOM 789 C CA . GLU A 1 99 ? 22.009 -6.022 -6.386 1.00 91.12 99 GLU A CA 1
ATOM 790 C C . GLU A 1 99 ? 21.497 -6.405 -7.784 1.00 91.12 99 GLU A C 1
ATOM 792 O O . GLU A 1 99 ? 21.830 -7.476 -8.293 1.00 91.12 99 GLU A O 1
ATOM 797 N N . TRP A 1 100 ? 20.682 -5.550 -8.415 1.00 89.06 100 TRP A N 1
ATOM 798 C CA . TRP A 1 100 ? 20.118 -5.833 -9.727 1.00 89.06 100 TRP A CA 1
ATOM 799 C C . TRP A 1 100 ? 21.237 -5.947 -10.777 1.00 89.06 100 TRP A C 1
ATOM 801 O O . TRP A 1 100 ? 22.069 -5.040 -10.885 1.00 89.06 100 TRP A O 1
ATOM 811 N N . PRO A 1 101 ? 21.280 -7.032 -11.574 1.00 90.94 101 PRO A N 1
ATOM 812 C CA . PRO A 1 101 ? 22.325 -7.216 -12.573 1.00 90.94 101 PRO A CA 1
ATOM 813 C C . PRO A 1 101 ? 22.232 -6.148 -13.664 1.00 90.94 101 PRO A C 1
ATOM 815 O O . PRO A 1 101 ? 21.142 -5.697 -14.015 1.00 90.94 101 PRO A O 1
ATOM 818 N N . ILE A 1 102 ? 23.375 -5.764 -14.235 1.00 89.75 102 ILE A N 1
ATOM 819 C CA . ILE A 1 102 ? 23.413 -4.801 -15.342 1.00 89.75 102 ILE A CA 1
ATOM 820 C C . ILE A 1 102 ? 22.557 -5.358 -16.493 1.00 89.75 102 ILE A C 1
ATOM 822 O O . ILE A 1 102 ? 22.868 -6.448 -16.978 1.00 89.75 102 ILE A O 1
ATOM 826 N N . PRO A 1 103 ? 21.493 -4.649 -16.922 1.00 88.62 103 PRO A N 1
ATOM 827 C CA . PRO A 1 103 ? 20.651 -5.105 -18.017 1.00 88.62 103 PRO A CA 1
ATOM 828 C C . PRO A 1 103 ? 21.478 -5.320 -19.282 1.00 88.62 103 PRO A C 1
ATOM 830 O O . PRO A 1 103 ? 22.337 -4.506 -19.602 1.00 88.62 103 PRO A O 1
ATOM 833 N N . THR A 1 104 ? 21.196 -6.393 -20.007 1.00 89.50 104 THR A N 1
ATOM 834 C CA . THR A 1 104 ? 21.885 -6.770 -21.255 1.00 89.50 104 THR A CA 1
ATOM 835 C C . THR A 1 104 ? 20.981 -6.671 -22.481 1.00 89.50 104 THR A C 1
ATOM 837 O O . THR A 1 104 ? 21.429 -6.838 -23.612 1.00 89.50 104 THR A O 1
ATOM 840 N N . ASN A 1 105 ? 19.687 -6.425 -22.267 1.00 87.06 105 ASN A N 1
ATOM 841 C CA . ASN A 1 105 ? 18.692 -6.307 -23.322 1.00 87.06 105 ASN A CA 1
ATOM 842 C C . ASN A 1 105 ? 17.573 -5.327 -22.939 1.00 87.06 105 ASN A C 1
ATOM 844 O O . ASN A 1 105 ? 17.339 -5.017 -21.769 1.00 87.06 105 ASN A O 1
ATOM 848 N N . VAL A 1 106 ? 16.819 -4.876 -23.945 1.00 86.44 106 VAL A N 1
ATOM 849 C CA . VAL A 1 106 ? 15.719 -3.907 -23.784 1.00 86.44 106 VAL A CA 1
ATOM 850 C C . VAL A 1 106 ? 14.621 -4.409 -22.834 1.00 86.44 106 VAL A C 1
ATOM 852 O O . VAL A 1 106 ? 13.988 -3.608 -22.144 1.00 86.44 106 VAL A O 1
ATOM 855 N N . SER A 1 107 ? 14.383 -5.724 -22.763 1.00 86.94 107 SER A N 1
ATOM 856 C CA . SER A 1 107 ? 13.383 -6.294 -21.851 1.00 86.94 107 SER A CA 1
ATOM 857 C C . SER A 1 107 ? 13.807 -6.138 -20.389 1.00 86.94 107 SER A C 1
ATOM 859 O O . SER A 1 107 ? 13.002 -5.731 -19.554 1.00 86.94 107 SER A O 1
ATOM 861 N N . GLU A 1 108 ? 15.076 -6.393 -20.079 1.00 89.00 108 GLU A N 1
ATOM 862 C CA . GLU A 1 108 ? 15.654 -6.187 -18.748 1.00 89.00 108 GLU A CA 1
ATOM 863 C C . GLU A 1 108 ? 15.679 -4.707 -18.363 1.00 89.00 108 GLU A C 1
ATOM 865 O O . GLU A 1 108 ? 15.315 -4.371 -17.235 1.00 89.00 108 GLU A O 1
ATOM 870 N N . VAL A 1 109 ? 16.008 -3.813 -19.306 1.00 88.81 109 VAL A N 1
ATOM 871 C CA . VAL A 1 109 ? 15.926 -2.358 -19.086 1.00 88.81 109 VAL A CA 1
ATOM 872 C C . VAL A 1 109 ? 14.499 -1.945 -18.735 1.00 88.81 109 VAL A C 1
ATOM 874 O O . VAL A 1 109 ? 14.299 -1.190 -17.786 1.00 88.81 109 VAL A O 1
ATOM 877 N N . ARG A 1 110 ? 13.487 -2.456 -19.452 1.00 87.81 110 ARG A N 1
ATOM 878 C CA . ARG A 1 110 ? 12.070 -2.178 -19.156 1.00 87.81 110 ARG A CA 1
ATOM 879 C C . ARG A 1 110 ? 11.664 -2.672 -17.771 1.00 87.81 110 ARG A C 1
ATOM 881 O O . ARG A 1 110 ? 11.006 -1.929 -17.045 1.00 87.81 110 ARG A O 1
ATOM 888 N N . SER A 1 111 ? 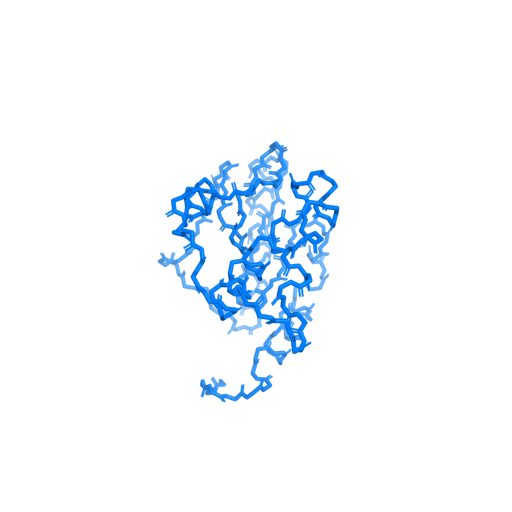12.063 -3.888 -17.402 1.00 89.12 111 SER A N 1
ATOM 889 C CA . SER A 1 111 ? 11.778 -4.465 -16.084 1.00 89.12 111 SER A CA 1
ATOM 890 C C . SER A 1 111 ? 12.404 -3.643 -14.958 1.00 89.12 111 SER A C 1
ATOM 892 O O . SER A 1 111 ? 11.706 -3.259 -14.017 1.00 89.12 111 SER A O 1
ATOM 894 N N . PHE A 1 112 ? 13.690 -3.297 -15.084 1.00 89.25 112 PHE A N 1
ATOM 895 C CA . PHE A 1 112 ? 14.383 -2.443 -14.121 1.00 89.25 112 PHE A CA 1
ATOM 896 C C . PHE A 1 112 ? 13.747 -1.051 -14.041 1.00 89.25 112 PHE A C 1
ATOM 898 O O . PHE A 1 112 ? 13.445 -0.563 -12.954 1.00 89.25 112 PHE A O 1
ATOM 905 N N . HIS A 1 113 ? 13.481 -0.422 -15.190 1.00 87.38 113 HIS A N 1
ATOM 906 C CA . HIS A 1 113 ? 12.875 0.905 -15.247 1.00 87.38 113 HIS A CA 1
ATOM 907 C C . HIS A 1 113 ? 11.478 0.929 -14.612 1.00 87.38 113 HIS A C 1
ATOM 909 O O . HIS A 1 113 ? 11.144 1.884 -13.909 1.00 87.38 113 HIS A O 1
ATOM 915 N N . GLY A 1 114 ? 10.674 -0.122 -14.804 1.00 87.81 114 GLY A N 1
ATOM 916 C CA . GLY A 1 114 ? 9.373 -0.277 -14.152 1.00 87.81 114 GLY A CA 1
ATOM 917 C C . GLY A 1 114 ? 9.486 -0.342 -12.627 1.00 87.81 114 GLY A C 1
ATOM 918 O O . GLY A 1 114 ? 8.788 0.395 -11.928 1.00 87.81 114 GLY A O 1
ATOM 919 N N . LEU A 1 115 ? 10.412 -1.158 -12.114 1.00 86.75 115 LEU A N 1
ATOM 920 C CA . LEU A 1 115 ? 10.682 -1.263 -10.678 1.00 86.75 115 LEU A CA 1
ATOM 921 C C . LEU A 1 115 ? 11.198 0.061 -10.093 1.00 86.75 115 LEU A C 1
ATOM 923 O O . LEU A 1 115 ? 10.682 0.537 -9.085 1.00 86.75 115 LEU A O 1
ATOM 927 N N . ALA A 1 116 ? 12.178 0.693 -10.739 1.00 86.94 116 ALA A N 1
ATOM 928 C CA . ALA A 1 116 ? 12.743 1.965 -10.296 1.00 86.94 116 ALA A CA 1
ATOM 929 C C . ALA A 1 116 ? 11.691 3.092 -10.306 1.00 86.94 116 ALA A C 1
ATOM 931 O O . ALA A 1 116 ? 11.621 3.902 -9.379 1.00 86.94 116 ALA A O 1
ATOM 932 N N . SER A 1 117 ? 10.808 3.099 -11.312 1.00 87.62 117 SER A N 1
ATOM 933 C CA . SER A 1 117 ? 9.718 4.072 -11.435 1.00 87.62 117 SER A CA 1
ATOM 934 C C . SER A 1 117 ? 8.694 3.974 -10.303 1.00 87.62 117 SER A C 1
ATOM 936 O O . SER A 1 117 ? 8.118 4.997 -9.925 1.00 87.62 117 SER A O 1
ATOM 938 N N . PHE A 1 118 ? 8.484 2.786 -9.724 1.00 85.75 118 PHE A N 1
ATOM 939 C CA . PHE A 1 118 ? 7.612 2.608 -8.556 1.00 85.75 118 PHE A CA 1
ATOM 940 C C . PHE A 1 118 ? 8.103 3.424 -7.346 1.00 85.75 118 PHE A C 1
ATOM 942 O O . PHE A 1 118 ? 7.301 3.998 -6.610 1.00 85.75 118 PHE A O 1
ATOM 949 N N . TYR A 1 119 ? 9.423 3.580 -7.199 1.00 85.88 119 TYR A N 1
ATOM 950 C CA . TYR A 1 119 ? 10.056 4.323 -6.105 1.00 85.88 119 TYR A CA 1
ATOM 951 C C . TYR A 1 119 ? 10.456 5.762 -6.464 1.00 85.88 119 TYR A C 1
ATOM 953 O O . TYR A 1 119 ? 11.066 6.449 -5.645 1.00 85.88 119 TYR A O 1
ATOM 961 N N . ARG A 1 120 ? 10.057 6.273 -7.640 1.00 87.44 120 ARG A N 1
ATOM 962 C CA . ARG A 1 120 ? 10.450 7.604 -8.151 1.00 87.44 120 ARG A CA 1
ATOM 963 C C . ARG A 1 120 ? 10.234 8.764 -7.172 1.00 87.44 120 ARG A C 1
ATOM 965 O O . ARG A 1 120 ? 10.963 9.743 -7.222 1.00 87.44 120 ARG A O 1
ATOM 972 N N . ARG A 1 121 ? 9.239 8.671 -6.276 1.00 87.56 121 ARG A N 1
ATOM 973 C CA . ARG A 1 121 ? 8.929 9.710 -5.273 1.00 87.56 121 ARG A CA 1
ATOM 974 C C . ARG A 1 121 ? 10.072 9.922 -4.271 1.00 87.56 121 ARG A C 1
ATOM 976 O O . ARG A 1 121 ? 10.180 11.006 -3.709 1.00 87.56 121 ARG A O 1
ATOM 983 N N . PHE A 1 122 ? 10.902 8.905 -4.056 1.00 86.31 122 PHE A N 1
ATOM 984 C CA . PHE A 1 122 ? 12.029 8.929 -3.123 1.00 86.31 122 PHE A CA 1
ATOM 985 C C . PHE A 1 122 ? 13.354 9.304 -3.795 1.00 86.31 122 PHE A C 1
ATOM 987 O O . PHE A 1 122 ? 14.361 9.449 -3.108 1.00 86.31 122 PHE A O 1
ATOM 994 N N . VAL A 1 123 ? 13.362 9.474 -5.122 1.00 87.56 123 VAL A N 1
ATOM 995 C CA . VAL A 1 123 ? 14.563 9.790 -5.898 1.00 87.56 123 VAL A CA 1
ATOM 996 C C . VAL A 1 123 ? 14.431 11.203 -6.478 1.00 87.56 123 VAL A C 1
ATOM 998 O O . VAL A 1 123 ? 13.619 11.423 -7.383 1.00 87.56 123 VAL A O 1
ATOM 1001 N N . PRO A 1 124 ? 15.206 12.187 -5.988 1.00 89.88 124 PRO A N 1
ATOM 1002 C CA . PRO A 1 124 ? 15.164 13.537 -6.534 1.00 89.88 124 PRO A CA 1
ATOM 1003 C C . PRO A 1 124 ? 15.606 13.525 -8.002 1.00 89.88 124 PRO A C 1
ATOM 1005 O O . PRO A 1 124 ? 16.576 12.865 -8.365 1.00 89.88 124 PRO A O 1
ATOM 1008 N N . ASN A 1 125 ? 14.890 14.265 -8.852 1.00 89.75 125 ASN A N 1
ATOM 1009 C CA . ASN A 1 125 ? 15.168 14.369 -10.291 1.00 89.75 125 ASN A CA 1
ATOM 1010 C C . ASN A 1 125 ? 15.174 13.021 -11.041 1.00 89.75 125 ASN A C 1
ATOM 1012 O O . ASN A 1 125 ? 15.882 12.873 -12.038 1.00 89.75 125 ASN A O 1
ATOM 1016 N N . PHE A 1 126 ? 14.355 12.054 -10.600 1.00 89.50 126 PHE A N 1
ATOM 1017 C CA . PHE A 1 126 ? 14.265 10.725 -11.218 1.00 89.50 126 PHE A CA 1
ATOM 1018 C C . PHE A 1 126 ? 14.098 10.773 -12.743 1.00 89.50 126 PHE A C 1
ATOM 1020 O O . PHE A 1 126 ? 14.761 10.024 -13.446 1.00 89.50 126 PHE A O 1
ATOM 1027 N N . SER A 1 127 ? 13.263 11.674 -13.270 1.00 86.19 127 SER A N 1
ATOM 1028 C CA . SER A 1 127 ? 13.031 11.790 -14.717 1.00 86.19 127 SER A CA 1
ATOM 1029 C C . SER A 1 127 ? 14.308 12.089 -15.505 1.00 86.19 127 SER A C 1
ATOM 1031 O O . SER A 1 127 ? 14.515 11.516 -16.570 1.00 86.19 127 SER A O 1
ATOM 1033 N N . THR A 1 128 ? 15.176 12.955 -14.975 1.00 90.12 128 THR A N 1
ATOM 1034 C CA . THR A 1 128 ? 16.461 13.294 -15.599 1.00 90.12 128 THR A CA 1
ATOM 1035 C C . THR A 1 128 ? 17.421 12.110 -15.522 1.00 90.12 128 THR A C 1
ATOM 1037 O O . THR A 1 128 ? 18.051 11.764 -16.516 1.00 90.12 128 THR A O 1
ATOM 1040 N N . LEU A 1 129 ? 17.479 11.442 -14.364 1.00 88.19 129 LEU A N 1
ATOM 1041 C CA . LEU A 1 129 ? 18.318 10.258 -14.149 1.00 88.19 129 LEU A CA 1
ATOM 1042 C C . LEU A 1 129 ? 17.899 9.072 -15.032 1.00 88.19 129 LEU A C 1
ATOM 1044 O O . LEU A 1 129 ? 18.747 8.353 -15.548 1.00 88.19 129 LEU A O 1
ATOM 1048 N N . ALA A 1 130 ? 16.595 8.883 -15.230 1.00 88.19 130 ALA A N 1
ATOM 1049 C CA . ALA A 1 130 ? 16.028 7.807 -16.035 1.00 88.19 130 ALA A CA 1
ATOM 1050 C C . ALA A 1 130 ? 15.958 8.139 -17.536 1.00 88.19 130 ALA A C 1
ATOM 1052 O O . ALA A 1 130 ? 15.563 7.281 -18.325 1.00 88.19 130 ALA A O 1
ATOM 1053 N N . SER A 1 131 ? 16.327 9.354 -17.960 1.00 87.94 131 SER A N 1
ATOM 1054 C CA . SER A 1 131 ? 16.273 9.771 -19.371 1.00 87.94 131 SER A CA 1
ATOM 1055 C C . SER A 1 131 ? 17.021 8.819 -20.318 1.00 87.94 131 SER A C 1
ATOM 1057 O O . SER A 1 131 ? 16.414 8.405 -21.305 1.00 87.94 131 SER A O 1
ATOM 1059 N N . PRO A 1 132 ? 18.263 8.379 -20.020 1.00 86.94 132 PRO A N 1
ATOM 1060 C CA . PRO A 1 132 ? 18.978 7.439 -20.888 1.00 86.94 132 PRO A CA 1
ATOM 1061 C C . PRO A 1 132 ? 18.264 6.084 -21.000 1.00 86.94 132 PRO A C 1
ATOM 1063 O O . PRO A 1 132 ? 18.191 5.495 -22.074 1.00 86.94 132 PRO A O 1
ATOM 1066 N N . LEU A 1 133 ? 17.663 5.607 -19.904 1.00 85.25 133 LEU A N 1
ATOM 1067 C CA . LEU A 1 133 ? 16.898 4.356 -19.904 1.00 85.25 133 LEU A CA 1
ATOM 1068 C C . LEU A 1 133 ? 15.630 4.482 -20.755 1.00 85.25 133 LEU A C 1
ATOM 1070 O O . LEU A 1 133 ? 15.290 3.568 -21.501 1.00 85.25 133 LE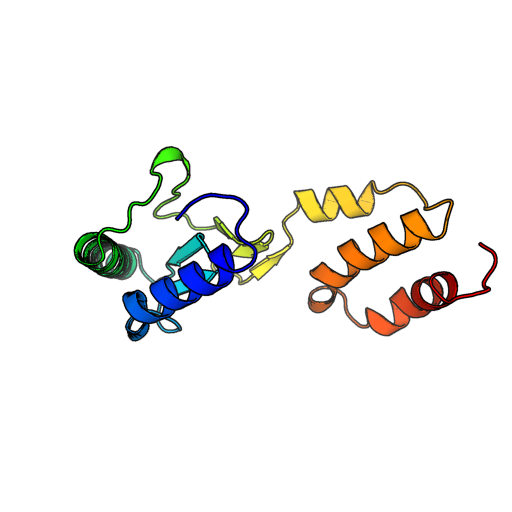U A O 1
ATOM 1074 N N . ASN A 1 134 ? 14.951 5.629 -20.685 1.00 83.62 134 ASN A N 1
ATOM 1075 C CA . ASN A 1 134 ? 13.782 5.911 -21.514 1.00 83.62 134 ASN A CA 1
ATOM 1076 C C . ASN A 1 134 ? 14.113 5.932 -23.008 1.00 83.62 134 ASN A C 1
ATOM 1078 O O . ASN A 1 134 ? 13.274 5.533 -23.813 1.00 83.62 134 ASN A O 1
ATOM 1082 N N . GLU A 1 135 ? 15.312 6.372 -23.391 1.00 84.94 135 GLU A N 1
ATOM 1083 C CA . GLU A 1 135 ? 15.770 6.316 -24.780 1.00 84.94 135 GLU A CA 1
ATOM 1084 C C . GLU A 1 135 ? 16.004 4.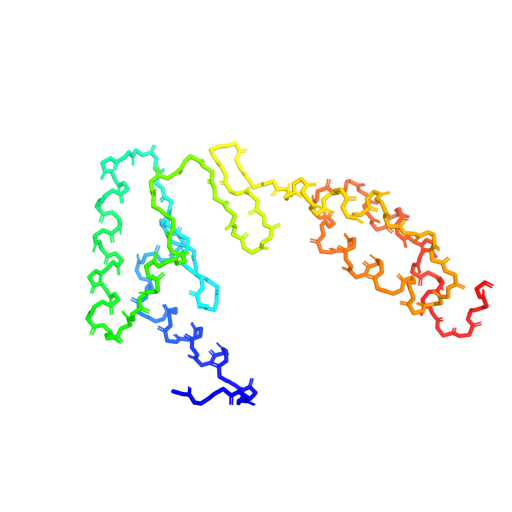879 -25.246 1.00 84.94 135 GLU A C 1
ATOM 1086 O O . GLU A 1 135 ? 15.484 4.509 -26.295 1.00 84.94 135 GLU A O 1
ATOM 1091 N N . LEU A 1 136 ? 16.649 4.044 -24.426 1.00 81.88 136 LEU A N 1
ATOM 1092 C CA . LEU A 1 136 ? 16.868 2.617 -24.712 1.00 81.88 136 LEU A CA 1
ATOM 1093 C C . LEU A 1 136 ? 15.568 1.799 -24.817 1.00 81.88 136 LEU A C 1
ATOM 1095 O O . LEU A 1 136 ? 15.541 0.733 -25.426 1.00 81.88 136 LEU A O 1
ATOM 1099 N N . VAL A 1 137 ? 14.471 2.275 -24.220 1.00 80.69 137 VAL A N 1
ATOM 1100 C CA . VAL A 1 137 ? 13.157 1.609 -24.260 1.00 80.69 137 VAL A CA 1
ATOM 1101 C C . VAL A 1 137 ? 12.355 1.934 -25.535 1.00 80.69 137 VAL A C 1
ATOM 1103 O O . VAL A 1 137 ? 11.383 1.218 -25.832 1.00 80.69 137 VAL A O 1
ATOM 1106 N N . LYS A 1 138 ? 12.740 2.975 -26.296 1.00 80.81 138 LYS A N 1
ATOM 1107 C CA . LYS A 1 138 ? 12.062 3.394 -27.539 1.00 80.81 138 LYS A CA 1
ATOM 1108 C C . LYS A 1 138 ? 12.169 2.323 -28.631 1.00 80.81 138 LYS A C 1
ATOM 1110 O O . LYS A 1 138 ? 13.061 1.480 -28.629 1.00 80.81 138 LYS A O 1
ATOM 1115 N N . LYS A 1 139 ? 11.214 2.343 -29.569 1.00 68.56 139 LYS A N 1
ATOM 1116 C CA . LYS A 1 139 ? 11.267 1.486 -30.763 1.00 68.56 139 LYS A CA 1
ATOM 1117 C C . LYS A 1 139 ? 12.479 1.883 -31.617 1.00 68.56 139 LYS A C 1
ATOM 1119 O O . LYS A 1 139 ? 12.786 3.068 -31.702 1.00 68.56 139 LYS A O 1
ATOM 1124 N N . ASP A 1 140 ? 13.132 0.885 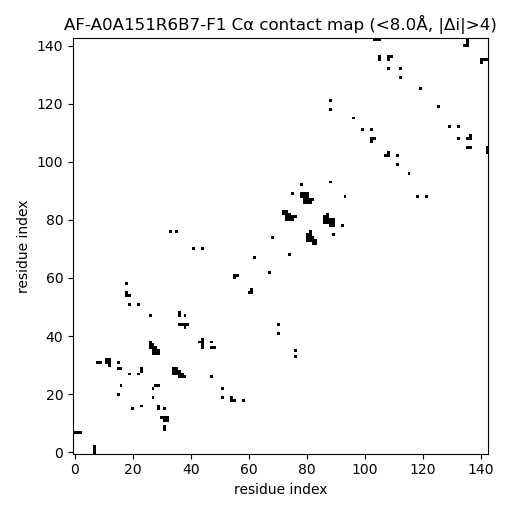-32.209 1.00 68.00 140 ASP A N 1
ATOM 1125 C CA . ASP A 1 140 ? 14.255 1.024 -33.153 1.00 68.00 140 ASP A CA 1
ATOM 1126 C C . ASP A 1 140 ? 15.589 1.528 -32.568 1.00 68.00 140 ASP A C 1
ATOM 1128 O O . ASP A 1 140 ? 16.483 1.932 -33.310 1.00 68.00 140 ASP A O 1
ATOM 1132 N N . VAL A 1 141 ? 15.764 1.455 -31.245 1.00 70.75 141 VAL A N 1
ATOM 1133 C CA . VAL A 1 141 ? 17.051 1.721 -30.584 1.00 70.75 141 VAL A CA 1
ATOM 1134 C C . VAL A 1 141 ? 17.781 0.400 -30.337 1.00 70.75 141 VAL A C 1
ATOM 1136 O O . VAL A 1 141 ? 17.226 -0.520 -29.734 1.00 70.75 141 VAL A O 1
ATOM 1139 N N . VAL A 1 142 ? 19.016 0.298 -30.835 1.00 65.75 142 VAL A N 1
ATOM 1140 C CA . VAL A 1 142 ? 19.909 -0.843 -30.581 1.00 65.75 142 VAL A CA 1
ATOM 1141 C C . VAL A 1 142 ? 20.519 -0.670 -29.189 1.00 65.75 142 VAL A C 1
ATOM 1143 O O . VAL A 1 142 ? 20.962 0.429 -28.858 1.00 65.75 142 VAL A O 1
ATOM 1146 N N . PHE A 1 143 ? 20.472 -1.735 -28.385 1.00 63.84 143 PHE A N 1
ATOM 1147 C CA . PHE A 1 143 ? 21.073 -1.784 -27.050 1.00 63.84 143 PHE A CA 1
ATOM 1148 C C . PHE A 1 143 ? 22.604 -1.761 -27.129 1.00 63.84 143 PHE A C 1
ATOM 1150 O O . PHE A 1 143 ? 23.144 -2.477 -28.005 1.00 63.84 143 PHE A O 1
#

Organism: Cajanus cajan (NCBI:txid3821)

Sequence (143 aa):
MPFGLTNAPSTFMRLMNHALRDCIGRFVVVYFDDILIYSQSLSDHVDHLRQVLLVLRDNHLFANVDKCTFCVDNVIFLGFVVSKKGVHVDPEKIKAIQEWPIPTNVSEVRSFHGLASFYRRFVPNFSTLASPLNELVKKDVVF

Mean predicted aligned error: 6.43 Å

Foldseek 3Di:
DDPPDPCVQVVQVVVVCVLCVVVDPPAWDDHRLDIHGHDPDPVVQVVSVVVVVVSCVVSVHDDDPVPDDGDDQWDQDPQWIQHPVGTHHDVVLVVCLVPQDDDPALVSLVVSCVSVVVVVVVPPPVCVVCVVSVVSNDPPDDD

Secondary structure (DSSP, 8-state):
--TT-TTHHHHHHHHHHHHTTTTBTTTEEEETTEEEE--SSHHHHHHHHHHHHHHHHHTT----GGG---S-SEEEETTEEEETTEEEE-HHHHHHHHTPPPP-SHHHHHHHHHHHHHTGGGSTTHHHHTHHHHHHTSTT---

InterPro domains:
  IPR000477 Reverse transcriptase domain [PF00078] (1-81)
  IPR000477 Reverse transcriptase domain [PS50878] (1-82)
  IPR043128 Reverse transcriptase/Diguanylate cyclase domain [G3DSA:3.30.70.270] (1-89)
  IPR043128 Reverse transcriptase/Diguanylate cyclase domain [G3DSA:3.30.70.270] (91-143)
  IPR043502 DNA/RNA polymerase superfamily [SSF56672] (1-143)

Nearest PDB structures (foldseek):
  8wut-assembly1_E  TM=8.714E-01  e=3.273E-08  Moloney murine leukemia virus
  7o0h-assembly1_A  TM=9.358E-01  e=2.956E-07  White-tufted-ear marmoset simian foamy virus
  4mh8-assembly1_A  TM=8.729E-01  e=1.390E-07  Moloney murine leukemia virus isolate Shinnick
  7o0g-assembly1_A  TM=8.769E-01  e=2.159E-07  White-tufted-ear marmoset simian foamy virus
  7o24-assembly1_A  TM=8.972E-01  e=2.299E-07  White-tufted-ear marmoset simian foamy virus

Radius of gyration: 19.74 Å; Cα contacts (8 Å, |Δi|>4): 107; chains: 1; bounding box: 45×31×56 Å

Solvent-accessible surface area (backbone atoms only — not comparable to full-atom values): 8885 Å² total; per-residue (Å²): 133,75,88,88,49,89,59,47,60,62,52,48,31,51,52,48,52,61,71,43,48,91,40,51,85,76,40,31,49,78,56,66,91,49,76,48,77,60,61,95,45,70,69,56,36,53,53,52,49,51,53,52,53,49,49,31,55,78,67,73,51,82,81,62,67,96,77,59,85,76,98,64,74,60,46,80,54,97,74,25,34,42,38,92,91,43,79,40,75,34,66,69,60,52,47,55,60,73,70,50,74,85,62,88,44,56,67,48,46,49,54,50,51,54,58,52,56,74,51,37,92,80,38,86,66,39,70,69,72,43,42,67,58,58,53,51,62,41,88,95,50,84,126